Protein AF-A0A0P0RI48-F1 (afdb_monomer)

Mean predicted aligned error: 8.29 Å

Solvent-accessible surface area (backbone atoms only — not comparable to full-atom values): 9835 Å² total; per-residue (Å²): 120,51,64,68,52,51,82,80,34,44,66,62,36,90,88,66,37,78,58,88,48,96,89,57,81,87,55,72,90,82,43,96,62,63,75,72,41,73,39,83,90,48,80,72,50,60,56,95,89,38,66,64,34,63,71,47,39,53,51,50,51,52,48,54,56,47,54,64,68,39,47,67,46,51,52,34,37,27,52,70,70,69,56,39,68,42,42,44,89,96,41,37,45,56,46,76,66,72,56,70,66,61,51,51,54,38,62,75,40,36,85,73,58,58,70,80,80,44,54,85,68,77,54,27,38,48,73,89,46,69,68,60,52,49,55,40,50,76,74,68,47,50,66,59,87,71,82,44,87,47,92,74,64,58,54,36,54,49,71,109

Foldseek 3Di:
DAPCCCVVPQQPPVQDRPDDDLPDQDDPVPDPGPPVNCDPVDPDQDDPSDGPPPSNNVVVVVVVVVVVVCVLLVLQLCVQQVNQEAEDPQWWGKAAQDDPVSSVVSNVCSVVDDSVVSPPRLHAYEGPDPVVVVVCVVVVHHHDPDDQPDPDDSIHIGTD

Organism: NCBI:txid1323664

Nearest PDB structures (foldseek):
  8rd3-assembly1_B  TM=2.832E-01  e=3.589E+00  Saccharomyces cerevisiae S288C
  8rdd-assembly1_B  TM=2.805E-01  e=6.827E+00  Saccharomyces cerevisiae S288C

Secondary structure (DSSP, 8-state):
---THHHH-TT--SS--S-S-TTS---GGG--S-GGGG-TTSPPSEETTEE--HHHHHHHHHHHHHHHHHHHHHHHHHHHTT--EEEPTTTEEEEE---HHHHHHHHHHTTTS-TTTS----PEEE-S-HHHHHHHHHTT-EE----TT-S-SSEEEEE-

Structure (mmCIF, N/CA/C/O backbone):
data_AF-A0A0P0RI48-F1
#
_entry.id   AF-A0A0P0RI48-F1
#
loop_
_atom_site.group_PDB
_atom_site.id
_atom_site.type_symbol
_atom_site.label_atom_id
_atom_site.label_alt_id
_atom_site.label_comp_id
_atom_site.label_asym_id
_atom_site.label_entity_id
_atom_site.label_seq_id
_atom_site.pdbx_PDB_ins_code
_atom_site.Cartn_x
_atom_site.Cartn_y
_atom_site.Cartn_z
_atom_site.occupancy
_atom_site.B_iso_or_equiv
_atom_site.auth_seq_id
_atom_site.auth_comp_id
_atom_site.auth_asym_id
_atom_site.auth_atom_id
_atom_site.pdbx_PDB_model_num
ATOM 1 N N . MET A 1 1 ? 19.460 8.782 -22.989 1.00 47.16 1 MET A N 1
ATOM 2 C CA . MET A 1 1 ? 19.278 8.035 -21.731 1.00 47.16 1 MET A CA 1
ATOM 3 C C . MET A 1 1 ? 17.831 8.240 -21.344 1.00 47.16 1 MET A C 1
ATOM 5 O O . MET A 1 1 ? 17.341 9.353 -21.514 1.00 47.16 1 MET A O 1
ATOM 9 N N . ARG A 1 2 ? 17.140 7.195 -20.871 1.00 69.50 2 ARG A N 1
ATOM 10 C CA . ARG A 1 2 ? 15.778 7.351 -20.333 1.00 69.50 2 ARG A CA 1
ATOM 11 C C . ARG A 1 2 ? 15.824 8.227 -19.076 1.00 69.50 2 ARG A C 1
ATOM 13 O O . ARG A 1 2 ? 16.886 8.719 -18.706 1.00 69.50 2 ARG A O 1
ATOM 20 N N . CYS A 1 3 ? 14.690 8.424 -18.401 1.00 66.88 3 CYS A N 1
ATOM 21 C CA . CYS A 1 3 ? 14.679 9.060 -17.083 1.00 66.88 3 CYS A CA 1
ATOM 22 C C . CYS A 1 3 ? 15.806 8.469 -16.210 1.00 66.88 3 CYS A C 1
ATOM 24 O O . CYS A 1 3 ? 15.720 7.308 -15.811 1.00 66.88 3 CYS A O 1
ATOM 26 N N . GLY A 1 4 ? 16.855 9.257 -15.928 1.00 67.62 4 GLY A N 1
ATOM 27 C CA . GLY A 1 4 ? 18.041 8.790 -15.192 1.00 67.62 4 GLY A CA 1
ATOM 28 C C . GLY A 1 4 ? 17.716 8.295 -13.778 1.00 67.62 4 GLY A C 1
ATOM 29 O O . GLY A 1 4 ? 18.519 7.625 -13.140 1.00 67.62 4 GLY A O 1
ATOM 30 N N . ALA A 1 5 ? 16.495 8.555 -13.296 1.00 72.25 5 ALA A N 1
ATOM 31 C CA . ALA A 1 5 ? 15.987 7.975 -12.064 1.00 72.25 5 ALA A CA 1
ATOM 32 C C . ALA A 1 5 ? 15.927 6.441 -12.110 1.00 72.25 5 ALA A C 1
ATOM 34 O O . ALA A 1 5 ? 16.158 5.827 -11.076 1.00 72.25 5 ALA A O 1
ATOM 35 N N . TYR A 1 6 ? 15.661 5.811 -13.262 1.00 72.62 6 TYR A N 1
ATOM 36 C CA . TYR A 1 6 ? 15.595 4.346 -13.344 1.00 72.62 6 TYR A CA 1
ATOM 37 C C . TYR A 1 6 ? 16.964 3.673 -13.199 1.00 72.62 6 TYR A C 1
ATOM 39 O O . TYR A 1 6 ? 17.031 2.550 -12.712 1.00 72.62 6 TYR A O 1
ATOM 47 N N . GLU A 1 7 ? 18.051 4.373 -13.535 1.00 67.19 7 GLU A N 1
ATOM 48 C CA . GLU A 1 7 ? 19.419 3.859 -13.380 1.00 67.19 7 GLU A CA 1
ATOM 49 C C . GLU A 1 7 ? 19.812 3.729 -11.903 1.00 67.19 7 GLU A C 1
ATOM 51 O O . GLU A 1 7 ? 20.520 2.803 -11.520 1.00 67.19 7 GLU A O 1
ATOM 56 N N . VAL A 1 8 ? 19.321 4.641 -11.057 1.00 69.31 8 VAL A N 1
ATOM 57 C CA . VAL A 1 8 ? 19.675 4.694 -9.628 1.00 69.31 8 VAL A CA 1
ATOM 58 C C . VAL A 1 8 ? 18.571 4.111 -8.743 1.00 69.31 8 VAL A C 1
ATOM 60 O O . VAL A 1 8 ? 18.835 3.593 -7.659 1.00 69.31 8 VAL A O 1
ATOM 63 N N . ARG A 1 9 ? 17.307 4.244 -9.154 1.00 71.56 9 ARG A N 1
ATOM 64 C CA . ARG A 1 9 ? 16.116 3.977 -8.335 1.00 71.56 9 ARG A CA 1
ATOM 65 C C . ARG A 1 9 ? 14.949 3.455 -9.186 1.00 71.56 9 ARG A C 1
ATOM 67 O O . ARG A 1 9 ? 13.927 4.138 -9.304 1.00 71.56 9 ARG A O 1
ATOM 74 N N . PRO A 1 10 ? 15.045 2.229 -9.726 1.00 71.00 10 PRO A N 1
ATOM 75 C CA . PRO A 1 10 ? 14.076 1.709 -10.689 1.00 71.00 10 PRO A CA 1
ATOM 76 C C . PRO A 1 10 ? 12.627 1.623 -10.172 1.00 71.00 10 PRO A C 1
ATOM 78 O O . PRO A 1 10 ? 11.677 1.688 -10.947 1.00 71.00 10 PRO A O 1
ATOM 81 N N . LEU A 1 11 ? 12.454 1.550 -8.850 1.00 74.31 11 LEU A N 1
ATOM 82 C CA . LEU A 1 11 ? 11.160 1.416 -8.169 1.00 74.31 11 LEU A CA 1
ATOM 83 C C . LEU A 1 11 ? 10.683 2.704 -7.482 1.00 74.31 11 LEU A C 1
ATOM 85 O O . LEU A 1 11 ? 9.616 2.723 -6.881 1.00 74.31 11 LEU A O 1
ATOM 89 N N . VAL A 1 12 ? 11.481 3.778 -7.517 1.00 62.25 12 VAL A N 1
ATOM 90 C CA . VAL A 1 12 ? 11.253 4.993 -6.705 1.00 62.25 12 VAL A CA 1
ATOM 91 C C . VAL A 1 12 ? 11.204 6.248 -7.571 1.00 62.25 12 VAL A C 1
ATOM 93 O O . VAL A 1 12 ? 11.475 7.355 -7.102 1.00 62.25 12 VAL A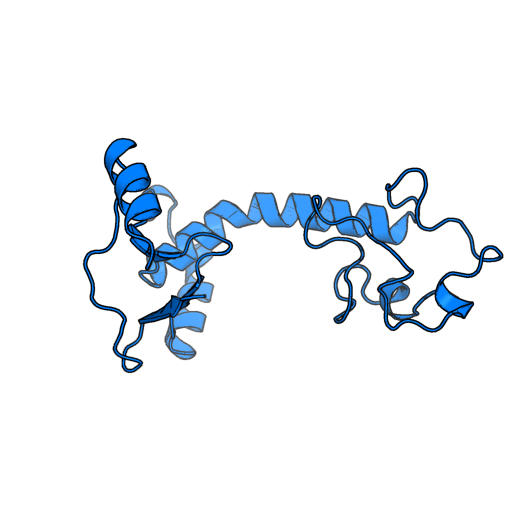 O 1
ATOM 96 N N . CYS A 1 13 ? 10.856 6.118 -8.853 1.00 66.25 13 CYS A N 1
ATOM 97 C CA . CYS A 1 13 ? 10.446 7.291 -9.611 1.00 66.25 13 CYS A CA 1
ATOM 98 C C . CYS A 1 13 ? 9.220 7.885 -8.900 1.00 66.25 13 CYS A C 1
ATOM 100 O O . CYS A 1 13 ? 8.123 7.339 -8.961 1.00 66.25 13 CYS A O 1
ATOM 102 N N . ARG A 1 14 ? 9.435 8.993 -8.180 1.00 53.97 14 ARG A N 1
ATOM 103 C CA . ARG A 1 14 ? 8.459 9.611 -7.265 1.00 53.97 14 ARG A CA 1
ATOM 104 C C . ARG A 1 14 ? 7.187 10.081 -7.971 1.00 53.97 14 ARG A C 1
ATOM 106 O O . ARG A 1 14 ? 6.197 10.364 -7.311 1.00 53.97 14 ARG A O 1
ATOM 113 N N . ILE A 1 15 ? 7.244 10.179 -9.298 1.00 56.78 15 ILE A N 1
ATOM 114 C CA . ILE A 1 15 ? 6.119 10.571 -10.138 1.00 56.78 15 ILE A CA 1
ATOM 115 C C . ILE A 1 15 ? 5.448 9.327 -10.734 1.00 56.78 15 ILE A C 1
ATOM 117 O O . ILE A 1 15 ? 4.226 9.252 -10.736 1.00 56.78 15 ILE A O 1
ATOM 121 N N . TYR A 1 16 ? 6.225 8.331 -11.186 1.00 63.97 16 TYR A N 1
ATOM 122 C CA . TYR A 1 16 ? 5.703 7.106 -11.794 1.00 63.97 16 TYR A CA 1
ATOM 123 C C . TYR A 1 16 ? 6.694 5.946 -11.679 1.00 63.97 16 TYR A C 1
ATOM 125 O O . TYR A 1 16 ? 7.578 5.826 -12.527 1.00 63.97 16 TYR A O 1
ATOM 133 N N . PRO A 1 17 ? 6.579 5.089 -10.665 1.00 65.25 17 PRO A N 1
ATOM 134 C CA . PRO A 1 17 ? 7.386 3.881 -10.599 1.00 65.25 17 PRO A CA 1
ATOM 135 C C . PRO A 1 17 ? 7.066 2.989 -11.803 1.00 65.25 17 PRO A C 1
ATOM 137 O O . PRO A 1 17 ? 5.927 2.968 -12.277 1.00 65.25 17 PRO A O 1
ATOM 140 N N . ALA A 1 18 ? 8.073 2.264 -12.301 1.00 68.00 18 ALA A N 1
ATOM 141 C CA . ALA A 1 18 ? 7.868 1.288 -13.372 1.00 68.00 18 ALA A CA 1
ATOM 142 C C . ALA A 1 18 ? 6.846 0.225 -12.954 1.00 68.00 18 ALA A C 1
ATOM 144 O O . ALA A 1 18 ? 6.110 -0.283 -13.793 1.00 68.00 18 ALA A O 1
ATOM 145 N N . GLU A 1 19 ? 6.764 -0.037 -11.648 1.00 65.31 19 GLU A N 1
ATOM 146 C CA . GLU A 1 19 ? 5.738 -0.865 -11.049 1.00 65.31 19 GLU A CA 1
ATOM 147 C C . GLU A 1 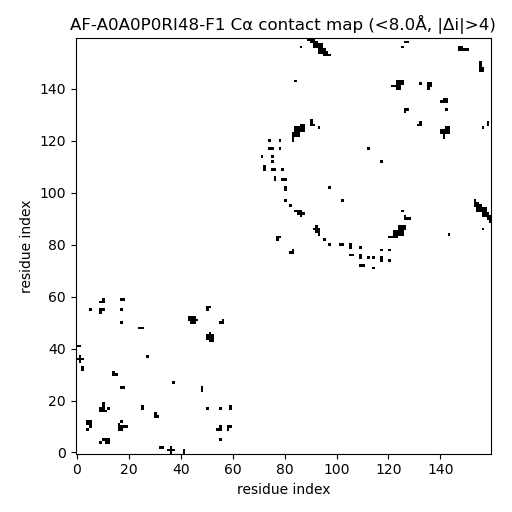19 ? 5.504 -0.476 -9.580 1.00 65.31 19 GLU A C 1
ATOM 149 O O . GLU A 1 19 ? 6.419 -0.523 -8.762 1.00 65.31 19 GLU A O 1
ATOM 154 N N . VAL A 1 20 ? 4.271 -0.085 -9.250 1.00 59.22 20 VAL A N 1
ATOM 155 C CA . VAL A 1 20 ? 3.746 -0.053 -7.862 1.00 59.22 20 VAL A CA 1
ATOM 156 C C . VAL A 1 20 ? 2.432 -0.814 -7.763 1.00 59.22 20 VAL A C 1
ATOM 158 O O . VAL A 1 20 ? 2.135 -1.404 -6.731 1.00 59.22 20 VAL A O 1
ATOM 161 N N . ASN A 1 21 ? 1.657 -0.828 -8.845 1.00 65.19 21 ASN A N 1
ATOM 162 C CA . ASN A 1 21 ? 0.427 -1.583 -8.960 1.00 65.19 21 ASN A CA 1
ATOM 163 C C . ASN A 1 21 ? 0.455 -2.334 -10.304 1.00 65.19 21 ASN A C 1
ATOM 165 O O . ASN A 1 21 ? 0.462 -1.665 -11.339 1.00 65.19 21 ASN A O 1
ATOM 169 N N . PRO A 1 22 ? 0.463 -3.681 -10.314 1.00 65.38 22 PRO A N 1
ATOM 170 C CA . PRO A 1 22 ? 0.523 -4.468 -11.549 1.00 65.38 22 PRO A CA 1
ATOM 171 C C . PRO A 1 22 ? -0.737 -4.321 -12.419 1.00 65.38 22 PRO A C 1
ATOM 173 O O . PRO A 1 22 ? -0.732 -4.718 -13.579 1.00 65.38 22 PRO A O 1
ATOM 176 N N . PHE A 1 23 ? -1.811 -3.737 -11.879 1.00 69.81 23 PHE A N 1
ATOM 177 C CA . PHE A 1 23 ? -3.061 -3.470 -12.592 1.00 69.81 23 PHE A CA 1
ATOM 178 C C . PHE A 1 23 ? -3.101 -2.086 -13.256 1.00 69.81 23 PHE A C 1
ATOM 180 O O . PHE A 1 23 ? -4.086 -1.758 -13.914 1.00 69.81 23 PHE A O 1
ATOM 187 N N . ILE A 1 24 ? -2.064 -1.257 -13.083 1.00 71.25 24 ILE A N 1
ATOM 188 C CA . ILE A 1 24 ? -1.964 0.053 -13.735 1.00 71.25 24 ILE A CA 1
ATOM 189 C C . ILE A 1 24 ? -0.940 -0.039 -14.859 1.00 71.25 24 ILE A C 1
ATOM 191 O O . ILE A 1 24 ? 0.251 -0.233 -14.619 1.00 71.25 24 ILE A O 1
ATOM 195 N N . GLU A 1 25 ? -1.400 0.154 -16.093 1.00 76.38 25 GLU A N 1
ATOM 196 C CA . GLU A 1 25 ? -0.523 0.172 -17.258 1.00 76.38 25 GLU A CA 1
ATOM 197 C C . GLU A 1 25 ? 0.474 1.340 -17.188 1.00 76.38 25 GLU A C 1
ATOM 199 O O . GLU A 1 25 ? 0.125 2.499 -16.920 1.00 76.38 25 GLU A O 1
ATOM 204 N N . LEU A 1 26 ? 1.744 1.049 -17.476 1.00 75.75 26 LEU A N 1
ATOM 205 C CA . LEU A 1 26 ? 2.744 2.089 -17.643 1.00 75.75 26 LEU A CA 1
ATOM 206 C C . LEU A 1 26 ? 2.548 2.780 -18.998 1.00 75.75 26 LEU A C 1
ATOM 208 O O . LEU A 1 26 ? 3.052 2.324 -20.015 1.00 75.75 26 LEU A O 1
ATOM 212 N N . ALA A 1 27 ? 1.870 3.925 -18.988 1.00 78.75 27 ALA A N 1
ATOM 213 C CA . ALA A 1 27 ? 1.640 4.741 -20.179 1.00 78.75 27 ALA A CA 1
ATOM 214 C C . ALA A 1 27 ? 2.560 5.985 -20.214 1.00 78.75 27 ALA A C 1
ATOM 216 O O . ALA A 1 27 ? 2.293 6.948 -19.486 1.00 78.75 27 ALA A O 1
ATOM 217 N N . PRO A 1 28 ? 3.623 6.009 -21.051 1.00 77.75 28 PRO A N 1
ATOM 218 C CA . PRO A 1 28 ? 4.557 7.134 -21.196 1.00 77.75 28 PRO A CA 1
ATOM 219 C C . PRO A 1 28 ? 3.916 8.504 -21.433 1.00 77.75 28 PRO A C 1
ATOM 221 O O . PRO A 1 28 ? 4.403 9.506 -20.919 1.00 77.75 28 PRO A O 1
ATOM 224 N N . ALA A 1 29 ? 2.806 8.544 -22.175 1.00 79.44 29 ALA A N 1
ATOM 225 C CA . ALA A 1 29 ? 2.101 9.779 -22.516 1.00 79.44 29 ALA A CA 1
ATOM 226 C C . ALA A 1 29 ? 1.549 10.527 -21.289 1.00 79.44 29 ALA A C 1
ATOM 228 O O . ALA A 1 29 ? 1.402 11.744 -21.327 1.00 79.44 29 ALA A O 1
ATOM 229 N N . PHE A 1 30 ? 1.284 9.819 -20.188 1.00 78.81 30 PHE A N 1
ATOM 230 C CA . PHE A 1 30 ? 0.822 10.418 -18.934 1.00 78.81 30 PHE A CA 1
ATOM 231 C C . PHE A 1 30 ? 1.968 10.718 -17.967 1.00 78.81 30 PHE A C 1
ATOM 233 O O . PHE A 1 30 ? 1.723 10.934 -16.782 1.00 78.81 30 PHE A O 1
ATOM 240 N N . LYS A 1 31 ? 3.222 10.682 -18.435 1.00 76.62 31 LYS A N 1
ATOM 241 C CA . LYS A 1 31 ? 4.407 10.893 -17.605 1.00 76.62 31 LYS A CA 1
ATOM 242 C C . LYS A 1 31 ? 4.964 12.293 -17.827 1.00 76.62 31 LYS A C 1
ATOM 244 O O . LYS A 1 31 ? 5.244 12.678 -18.952 1.00 76.62 31 LYS A O 1
ATOM 249 N N . ALA A 1 32 ? 5.251 13.007 -16.743 1.00 78.88 32 ALA A N 1
ATOM 250 C CA . ALA A 1 32 ? 5.948 14.298 -16.752 1.00 78.88 32 ALA A CA 1
ATOM 251 C C . ALA A 1 32 ? 7.443 14.217 -17.155 1.00 78.88 32 ALA A C 1
ATOM 253 O O . ALA A 1 32 ? 8.197 15.165 -16.939 1.00 78.88 32 ALA A O 1
ATOM 254 N N . CYS A 1 33 ? 7.910 13.083 -17.687 1.00 77.19 33 CYS A N 1
ATOM 255 C CA . CYS A 1 33 ? 9.279 12.947 -18.181 1.00 77.19 33 CYS A CA 1
ATOM 256 C C . CYS A 1 33 ? 9.454 13.737 -19.494 1.00 77.19 33 CYS A C 1
ATOM 258 O O . CYS A 1 33 ? 8.491 13.857 -20.252 1.00 77.19 33 CYS A O 1
ATOM 260 N N . PRO A 1 34 ? 10.670 14.223 -19.815 1.00 81.56 34 PRO A N 1
ATOM 261 C CA . PRO A 1 34 ? 10.950 14.820 -21.122 1.00 81.56 34 PRO A CA 1
ATOM 262 C C . PRO A 1 34 ? 10.567 13.875 -22.268 1.00 81.56 34 PRO A C 1
ATOM 264 O O . PRO A 1 34 ? 10.737 12.662 -22.138 1.00 81.56 34 PRO A O 1
ATOM 267 N N . SER A 1 35 ? 10.106 14.415 -23.401 1.00 76.06 35 SER A N 1
ATOM 268 C CA . SER A 1 35 ? 9.713 13.620 -24.580 1.00 76.06 35 SER A CA 1
ATOM 269 C C . SER A 1 35 ? 10.830 12.691 -25.065 1.00 76.06 35 SER A C 1
ATOM 271 O O . SER A 1 35 ? 10.576 11.556 -25.462 1.00 76.06 35 SER A O 1
ATOM 273 N N . ASP A 1 36 ? 12.074 13.150 -24.944 1.00 82.31 36 ASP A N 1
ATOM 274 C CA . ASP A 1 36 ? 13.275 12.404 -25.308 1.00 82.31 36 ASP A CA 1
ATOM 275 C C . ASP A 1 36 ? 13.483 11.128 -24.470 1.00 82.31 36 ASP A C 1
ATOM 277 O O . ASP A 1 36 ? 14.021 10.133 -24.949 1.00 82.31 36 ASP A O 1
ATOM 281 N N . ALA A 1 37 ? 12.968 11.094 -23.234 1.00 79.69 37 ALA A N 1
ATOM 282 C CA . ALA A 1 37 ? 13.113 9.950 -22.331 1.00 79.69 37 ALA A CA 1
ATOM 283 C C . ALA A 1 37 ? 12.400 8.678 -22.829 1.00 79.69 37 ALA A C 1
ATOM 285 O O . ALA A 1 37 ? 12.729 7.580 -22.373 1.00 79.69 37 ALA A O 1
ATOM 286 N N . TRP A 1 38 ? 11.441 8.828 -23.748 1.00 78.56 38 TRP A N 1
ATOM 287 C CA . TRP A 1 38 ? 10.633 7.752 -24.332 1.00 78.56 38 TRP A CA 1
ATOM 288 C C . TRP A 1 38 ? 10.849 7.595 -25.839 1.00 78.56 38 TRP A C 1
ATOM 290 O O . TRP A 1 38 ? 10.077 6.904 -26.504 1.00 78.56 38 TRP A O 1
ATOM 300 N N . ALA A 1 39 ? 11.870 8.250 -26.393 1.00 83.44 39 ALA A N 1
ATOM 301 C CA . ALA A 1 39 ? 12.109 8.231 -27.822 1.00 83.44 39 ALA A CA 1
ATOM 302 C C . ALA A 1 39 ? 12.441 6.819 -28.333 1.00 83.44 39 ALA A C 1
ATOM 304 O O . ALA A 1 39 ? 13.142 6.042 -27.684 1.00 83.44 39 ALA A O 1
ATOM 305 N N . THR A 1 40 ? 11.962 6.497 -29.536 1.00 83.31 40 THR A N 1
ATOM 306 C CA . THR A 1 40 ? 12.070 5.159 -30.149 1.00 83.31 40 THR A CA 1
ATOM 307 C C . THR A 1 40 ? 13.498 4.738 -30.488 1.00 83.31 40 THR A C 1
ATOM 309 O O . THR A 1 40 ? 13.742 3.564 -30.743 1.00 83.31 40 THR A O 1
ATOM 312 N N . TYR A 1 41 ? 14.443 5.680 -30.493 1.00 85.31 41 TYR A N 1
ATOM 313 C CA . TYR A 1 41 ? 15.860 5.396 -30.703 1.00 85.31 41 TYR A CA 1
ATOM 314 C C . TYR A 1 41 ? 16.551 4.867 -29.430 1.00 85.31 41 TYR A C 1
ATOM 316 O O . TYR A 1 41 ? 17.691 4.404 -29.485 1.00 85.31 41 TYR A O 1
ATOM 324 N N . HIS A 1 42 ? 15.884 4.920 -28.273 1.00 83.38 42 HIS A N 1
ATOM 325 C CA . HIS A 1 42 ? 16.291 4.162 -27.095 1.00 83.38 42 HIS A CA 1
ATOM 326 C C . HIS A 1 42 ? 15.846 2.698 -27.216 1.00 83.38 42 HIS A C 1
ATOM 328 O O . HIS A 1 42 ? 14.855 2.415 -27.889 1.00 83.38 42 HIS A O 1
ATOM 334 N N . PRO A 1 43 ? 16.534 1.750 -26.548 1.00 83.81 43 PRO A N 1
ATOM 335 C CA . PRO A 1 43 ? 16.055 0.373 -26.457 1.00 83.81 43 PRO A CA 1
ATOM 336 C C . PRO A 1 43 ? 14.587 0.316 -26.005 1.00 83.81 43 PRO A C 1
ATOM 338 O O . PRO A 1 43 ? 14.107 1.227 -25.321 1.00 83.81 43 PRO A O 1
ATOM 341 N N . ALA A 1 44 ? 13.864 -0.756 -26.328 1.00 83.50 44 ALA A N 1
ATOM 342 C CA . ALA A 1 44 ? 12.490 -0.929 -25.856 1.00 83.50 44 ALA A CA 1
ATOM 343 C C . ALA A 1 44 ? 12.458 -1.023 -24.318 1.00 83.50 44 ALA A C 1
ATOM 345 O O . ALA A 1 44 ? 13.258 -1.743 -23.723 1.00 83.50 44 ALA A O 1
ATOM 346 N N . PHE A 1 45 ? 11.590 -0.242 -23.662 1.00 80.38 45 PHE A N 1
ATOM 347 C CA . PHE A 1 45 ? 11.349 -0.354 -22.210 1.00 80.38 45 PHE A CA 1
ATOM 348 C C . PHE A 1 45 ? 10.188 -1.296 -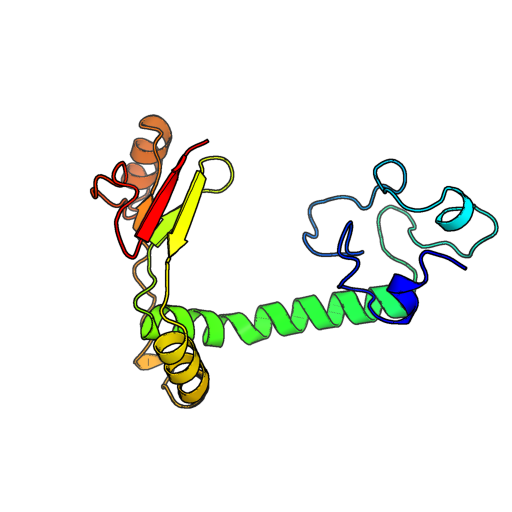21.927 1.00 80.38 45 PHE A C 1
ATOM 350 O O . PHE A 1 45 ? 10.256 -2.116 -21.019 1.00 80.38 45 PHE A O 1
ATOM 357 N N . LEU A 1 46 ? 9.146 -1.171 -22.749 1.00 81.50 46 LEU A N 1
ATOM 358 C CA . LEU A 1 46 ? 7.937 -1.970 -22.722 1.00 81.50 46 LEU A CA 1
ATOM 359 C C . LEU A 1 46 ? 7.781 -2.693 -24.058 1.00 81.50 46 LEU A C 1
ATOM 361 O O . LEU A 1 46 ? 7.968 -2.085 -25.113 1.00 81.50 46 LEU A O 1
ATOM 365 N N . VAL A 1 47 ? 7.380 -3.957 -24.012 1.00 84.19 47 VAL A N 1
ATOM 366 C CA . VAL A 1 47 ? 6.903 -4.717 -25.172 1.00 84.19 47 VAL A CA 1
ATOM 367 C C . VAL A 1 47 ? 5.620 -5.412 -24.749 1.00 84.19 47 VAL A C 1
ATOM 369 O O . VAL A 1 47 ? 5.612 -6.112 -23.742 1.00 84.19 47 VAL A O 1
ATOM 372 N N . ALA A 1 48 ? 4.529 -5.185 -25.485 1.00 82.75 48 ALA A N 1
ATOM 373 C CA . ALA A 1 48 ? 3.208 -5.737 -25.160 1.00 82.75 48 ALA A CA 1
ATOM 374 C C . ALA A 1 48 ? 2.796 -5.513 -23.682 1.00 82.75 48 ALA A C 1
ATOM 376 O O . ALA A 1 48 ? 2.315 -6.422 -23.012 1.00 82.75 48 ALA A O 1
ATOM 377 N N . GLY A 1 49 ? 3.049 -4.308 -23.154 1.00 76.69 49 GLY A N 1
ATOM 378 C CA . GLY A 1 49 ? 2.727 -3.938 -21.769 1.00 76.69 49 GLY A CA 1
ATOM 379 C C . GLY A 1 49 ? 3.664 -4.512 -20.697 1.00 76.69 49 GLY A C 1
ATOM 380 O O . GLY A 1 49 ? 3.484 -4.212 -19.522 1.00 76.69 49 GLY A O 1
ATOM 381 N N . GLN A 1 50 ? 4.675 -5.301 -21.071 1.00 79.50 50 GLN A N 1
ATOM 382 C CA . GLN A 1 50 ? 5.647 -5.882 -20.142 1.00 79.50 50 GLN A CA 1
ATOM 383 C C . GLN A 1 50 ? 6.959 -5.106 -20.154 1.00 79.50 50 GLN A C 1
ATOM 385 O O . GLN A 1 50 ? 7.479 -4.779 -21.222 1.00 79.50 50 GLN A O 1
ATOM 390 N N . VAL A 1 51 ? 7.518 -4.842 -18.970 1.00 83.19 51 VAL A N 1
ATOM 391 C CA . VAL A 1 51 ? 8.841 -4.218 -18.834 1.00 83.19 51 VAL A CA 1
ATOM 392 C C . VAL A 1 51 ? 9.906 -5.212 -19.302 1.00 83.19 51 VAL A C 1
ATOM 394 O O . VAL A 1 51 ? 10.124 -6.235 -18.661 1.00 83.19 51 VAL A O 1
ATOM 397 N N . VAL A 1 52 ? 10.572 -4.911 -20.420 1.00 86.75 52 VAL A N 1
ATOM 398 C CA . VAL A 1 52 ? 11.658 -5.739 -20.991 1.00 86.75 52 VAL A CA 1
ATOM 399 C C . VAL A 1 52 ? 13.053 -5.232 -20.627 1.00 86.75 52 VAL A C 1
ATOM 401 O O . VAL A 1 52 ? 14.055 -5.891 -20.896 1.00 86.75 52 VAL A O 1
ATOM 404 N N . ASP A 1 53 ? 13.129 -4.056 -20.007 1.00 86.44 53 ASP A N 1
ATOM 405 C CA . ASP A 1 53 ? 14.363 -3.540 -19.430 1.00 86.44 53 ASP A CA 1
ATOM 406 C C . ASP A 1 53 ? 14.809 -4.425 -18.263 1.00 86.44 53 ASP A C 1
ATOM 408 O O . ASP A 1 53 ? 14.124 -4.518 -17.246 1.00 86.44 53 ASP A O 1
ATOM 412 N N . THR A 1 54 ? 15.950 -5.095 -18.415 1.00 85.00 54 THR A N 1
ATOM 413 C CA . THR A 1 54 ? 16.375 -6.178 -17.516 1.00 85.00 54 THR A CA 1
ATOM 414 C C . THR A 1 54 ? 16.580 -5.715 -16.077 1.00 85.00 54 THR A C 1
ATOM 416 O O . THR A 1 54 ? 16.142 -6.392 -15.149 1.00 85.00 54 THR A O 1
ATOM 419 N N . VAL A 1 55 ? 17.210 -4.555 -15.878 1.00 83.44 55 VAL A N 1
ATOM 420 C CA . VAL A 1 55 ? 17.464 -3.988 -14.544 1.00 83.44 55 VAL A CA 1
ATOM 421 C C . VAL A 1 55 ? 16.145 -3.689 -13.840 1.00 83.44 55 VAL A C 1
ATOM 423 O O . VAL A 1 55 ? 15.957 -4.073 -12.684 1.00 83.44 55 VAL A O 1
ATOM 426 N N . THR A 1 56 ? 15.213 -3.053 -14.548 1.00 82.56 56 THR A N 1
ATOM 427 C CA . THR A 1 56 ? 13.903 -2.711 -13.995 1.00 82.56 56 THR A CA 1
ATOM 428 C C . THR A 1 56 ? 13.058 -3.958 -13.737 1.00 82.56 56 THR A C 1
ATOM 430 O O . THR A 1 56 ? 12.506 -4.090 -12.649 1.00 82.56 56 THR A O 1
ATOM 433 N N . ALA A 1 57 ? 13.010 -4.906 -14.676 1.00 84.69 57 ALA A N 1
ATOM 434 C CA . ALA A 1 57 ? 12.251 -6.147 -14.538 1.00 84.69 57 ALA A CA 1
ATOM 435 C C . ALA A 1 57 ? 12.717 -6.983 -13.332 1.00 84.69 57 ALA A C 1
ATOM 437 O O . ALA A 1 57 ? 11.896 -7.471 -12.554 1.00 84.69 57 ALA A O 1
ATOM 438 N N . LEU A 1 58 ? 14.035 -7.097 -13.122 1.00 86.25 58 LEU A N 1
ATOM 439 C CA . LEU A 1 58 ? 14.601 -7.792 -11.961 1.00 86.25 58 LEU A CA 1
ATOM 440 C C . LEU A 1 58 ? 14.294 -7.068 -10.645 1.00 86.25 58 LEU A C 1
ATOM 442 O O . LEU A 1 58 ? 13.984 -7.715 -9.643 1.00 86.25 58 LEU A O 1
ATOM 446 N N . ALA A 1 59 ? 14.372 -5.735 -10.630 1.00 84.50 59 ALA A N 1
ATOM 447 C CA . ALA A 1 59 ? 14.025 -4.946 -9.452 1.00 84.50 59 ALA A CA 1
ATOM 448 C C . ALA A 1 59 ? 12.537 -5.097 -9.093 1.00 84.50 59 ALA A C 1
ATOM 450 O O . ALA A 1 59 ? 12.217 -5.317 -7.926 1.00 84.50 59 ALA A O 1
ATOM 451 N N . SER A 1 60 ? 11.658 -5.042 -10.095 1.00 83.94 60 SER A N 1
ATOM 452 C CA . SER A 1 60 ? 10.217 -5.282 -9.988 1.00 83.94 60 SER A CA 1
ATOM 453 C C . SER A 1 60 ? 9.899 -6.644 -9.377 1.00 83.94 60 SER A C 1
ATOM 455 O O . SER A 1 60 ? 9.159 -6.736 -8.399 1.00 83.94 60 SER A O 1
ATOM 457 N N . GLU A 1 61 ? 10.515 -7.708 -9.893 1.00 86.31 61 GLU A N 1
ATOM 458 C CA . GLU A 1 61 ? 10.302 -9.054 -9.361 1.00 86.31 61 GLU A CA 1
ATOM 459 C C . GLU A 1 61 ? 10.780 -9.173 -7.912 1.00 86.31 61 GLU A C 1
ATOM 461 O O . GLU A 1 61 ? 10.058 -9.664 -7.043 1.00 86.31 61 GLU A O 1
ATOM 466 N N . LYS A 1 62 ? 11.970 -8.645 -7.612 1.00 87.25 62 LYS A N 1
ATOM 467 C CA . LYS A 1 62 ? 12.495 -8.628 -6.245 1.00 87.25 62 LYS A CA 1
ATOM 468 C C . LYS A 1 62 ? 11.581 -7.854 -5.294 1.00 87.25 62 LYS A C 1
ATOM 470 O O . LYS A 1 62 ? 11.413 -8.270 -4.150 1.00 87.25 62 LYS A O 1
ATOM 475 N N . PHE A 1 63 ? 10.996 -6.748 -5.750 1.00 85.44 63 PHE A N 1
ATOM 476 C CA . PHE A 1 63 ? 10.031 -5.979 -4.973 1.00 85.44 63 PHE A 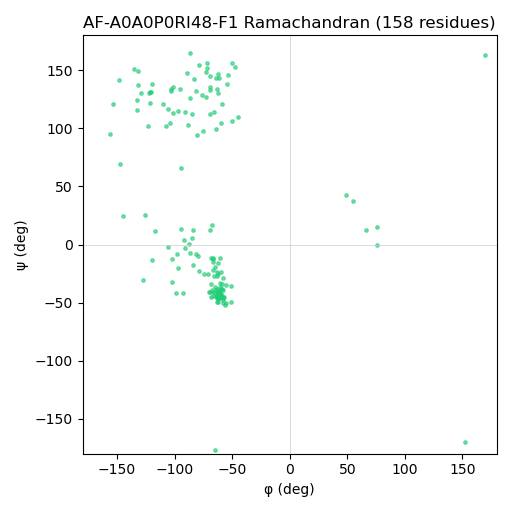CA 1
ATOM 477 C C . PHE A 1 63 ? 8.788 -6.803 -4.650 1.00 85.44 63 PHE A C 1
ATOM 479 O O . PHE A 1 63 ? 8.448 -6.900 -3.476 1.00 85.44 63 PHE A O 1
ATOM 486 N N . ARG A 1 64 ? 8.174 -7.462 -5.642 1.00 85.06 64 ARG A N 1
ATOM 487 C CA . ARG A 1 64 ? 7.001 -8.331 -5.434 1.00 85.06 64 ARG A CA 1
ATOM 488 C C . ARG A 1 64 ? 7.286 -9.458 -4.444 1.00 85.06 64 ARG A C 1
ATOM 490 O O . ARG A 1 64 ? 6.522 -9.669 -3.505 1.00 85.06 64 ARG A O 1
ATOM 497 N N . VAL A 1 65 ? 8.407 -10.157 -4.622 1.00 89.81 65 VAL A N 1
ATOM 498 C CA . VAL A 1 65 ? 8.808 -11.256 -3.731 1.00 89.81 65 VAL A CA 1
ATOM 499 C C . VAL A 1 65 ? 9.047 -10.751 -2.308 1.00 89.81 65 VAL A C 1
ATOM 501 O O . VAL A 1 65 ? 8.638 -11.404 -1.349 1.00 89.81 65 VAL A O 1
ATOM 504 N N . ASN A 1 66 ? 9.694 -9.595 -2.153 1.00 89.88 66 ASN A N 1
ATOM 505 C CA . ASN A 1 66 ? 9.900 -8.991 -0.841 1.00 89.88 66 ASN A CA 1
ATOM 506 C C . ASN A 1 66 ? 8.578 -8.542 -0.210 1.00 89.88 66 ASN A C 1
ATOM 508 O O . ASN A 1 66 ? 8.361 -8.821 0.962 1.00 89.88 66 ASN A O 1
ATOM 512 N N . ASP A 1 67 ? 7.689 -7.904 -0.970 1.00 87.31 67 ASP A N 1
ATOM 513 C CA . ASP A 1 67 ? 6.378 -7.463 -0.489 1.00 87.31 67 ASP A CA 1
ATOM 514 C C . ASP A 1 67 ? 5.562 -8.643 0.054 1.00 87.31 67 ASP A C 1
ATOM 516 O O . ASP A 1 67 ? 5.076 -8.592 1.184 1.00 87.31 67 ASP A O 1
ATOM 520 N N . PHE A 1 68 ? 5.538 -9.757 -0.688 1.00 88.50 68 PHE A N 1
ATOM 521 C CA . PHE A 1 68 ? 4.910 -11.005 -0.252 1.00 88.50 68 PHE A CA 1
ATOM 522 C C . PHE A 1 68 ? 5.550 -11.578 1.023 1.00 88.50 68 PHE A C 1
ATOM 524 O O . PHE A 1 68 ? 4.849 -11.974 1.952 1.00 88.50 68 PHE A O 1
ATOM 531 N N . ARG A 1 69 ? 6.887 -11.604 1.105 1.00 90.00 69 ARG A N 1
ATOM 532 C CA . ARG A 1 69 ? 7.613 -12.105 2.290 1.00 90.00 69 ARG A CA 1
ATOM 533 C C . ARG A 1 69 ? 7.394 -11.247 3.538 1.00 90.00 69 ARG A C 1
ATOM 535 O O . ARG A 1 69 ? 7.497 -11.756 4.650 1.00 90.00 69 ARG A O 1
ATOM 542 N N . GLU A 1 70 ? 7.096 -9.964 3.367 1.00 90.56 70 GLU A N 1
ATOM 543 C CA . GLU A 1 70 ? 6.914 -9.004 4.459 1.00 90.56 70 GLU A CA 1
ATOM 544 C C . GLU A 1 70 ? 5.478 -8.979 5.015 1.00 90.56 70 GLU A C 1
ATOM 546 O O . GLU A 1 70 ? 5.244 -8.364 6.057 1.00 90.56 70 GLU A O 1
ATOM 551 N N . VAL A 1 71 ? 4.519 -9.682 4.391 1.00 88.94 71 VAL A N 1
ATOM 552 C CA . VAL A 1 71 ? 3.105 -9.724 4.824 1.00 88.94 71 VAL A CA 1
ATOM 553 C C . VAL A 1 71 ? 2.973 -10.068 6.309 1.00 88.94 71 VAL A C 1
ATOM 555 O O . VAL A 1 71 ? 2.312 -9.342 7.053 1.00 88.94 71 VAL A O 1
ATOM 558 N N . SER A 1 72 ? 3.644 -11.124 6.778 1.00 87.25 72 SER A N 1
ATOM 559 C CA . SER A 1 72 ? 3.558 -11.544 8.183 1.00 87.25 72 SER A CA 1
ATOM 560 C C . SER A 1 72 ? 4.132 -10.504 9.147 1.00 87.25 72 SER A C 1
ATOM 562 O O . SER A 1 72 ? 3.580 -10.304 10.225 1.00 87.25 72 SER A O 1
ATOM 564 N N . LYS A 1 73 ? 5.213 -9.807 8.776 1.00 89.81 73 LYS A N 1
ATOM 565 C CA . LYS A 1 73 ? 5.788 -8.745 9.617 1.00 89.81 73 LYS A CA 1
ATOM 566 C C . LYS A 1 73 ? 4.880 -7.522 9.668 1.00 89.81 73 LYS A C 1
ATOM 568 O O . LYS A 1 73 ? 4.674 -6.970 10.742 1.00 89.81 73 LYS A O 1
ATOM 573 N N . ARG A 1 74 ? 4.276 -7.134 8.540 1.00 91.00 74 ARG A N 1
ATOM 574 C CA . ARG A 1 74 ? 3.283 -6.048 8.503 1.00 91.00 74 ARG A CA 1
ATOM 575 C C . ARG A 1 74 ? 2.066 -6.369 9.367 1.00 91.00 74 ARG A C 1
ATOM 577 O O . ARG A 1 74 ? 1.633 -5.507 10.121 1.00 91.00 74 ARG A O 1
ATOM 584 N N . ALA A 1 75 ? 1.573 -7.607 9.327 1.00 89.00 75 ALA A N 1
ATOM 585 C CA . ALA A 1 75 ? 0.482 -8.050 10.196 1.00 89.00 75 ALA A CA 1
ATOM 586 C C . ALA A 1 75 ? 0.850 -7.942 11.689 1.00 89.00 75 ALA A C 1
ATOM 588 O O . ALA A 1 75 ? 0.091 -7.365 12.466 1.00 89.00 75 ALA A O 1
ATOM 589 N N . LYS A 1 76 ? 2.048 -8.403 12.082 1.00 89.88 76 LYS A N 1
ATOM 590 C CA . LYS A 1 76 ? 2.563 -8.245 13.456 1.00 89.88 76 LYS A CA 1
ATOM 591 C C . LYS A 1 76 ? 2.700 -6.781 13.865 1.00 89.88 76 LYS A C 1
ATOM 593 O O . LYS A 1 76 ? 2.345 -6.425 14.983 1.00 89.88 76 LYS A O 1
ATOM 598 N N . LEU A 1 77 ? 3.197 -5.931 12.967 1.00 92.44 77 LEU A N 1
ATOM 599 C CA . LEU A 1 77 ? 3.326 -4.498 13.215 1.00 92.44 77 LEU A CA 1
ATOM 600 C C . LEU A 1 77 ? 1.954 -3.858 13.455 1.00 92.44 77 LEU A C 1
ATOM 602 O O . LEU A 1 77 ? 1.788 -3.121 14.423 1.00 92.44 77 LEU A O 1
ATOM 606 N N . CYS A 1 78 ? 0.955 -4.187 12.632 1.00 92.12 78 CYS A N 1
ATOM 607 C CA . CYS A 1 78 ? -0.422 -3.752 12.850 1.00 92.12 78 CYS A CA 1
ATOM 608 C C . CYS A 1 78 ? -0.951 -4.216 14.215 1.00 92.12 78 CYS A C 1
ATOM 610 O O . CYS A 1 78 ? -1.501 -3.401 14.948 1.00 92.12 78 CYS A O 1
ATOM 612 N N . ALA A 1 79 ? -0.724 -5.475 14.604 1.00 89.75 79 ALA A N 1
ATOM 613 C CA . ALA A 1 79 ? -1.136 -5.986 15.913 1.00 89.75 79 ALA A CA 1
ATOM 614 C C . ALA A 1 79 ? -0.453 -5.245 17.083 1.00 89.75 79 ALA A C 1
ATOM 616 O O . ALA A 1 79 ? -1.131 -4.807 18.013 1.00 89.75 79 ALA A O 1
ATOM 617 N N . LEU A 1 80 ? 0.868 -5.029 17.012 1.00 90.88 80 LEU A N 1
ATOM 618 C CA . LEU A 1 80 ? 1.638 -4.272 18.010 1.00 90.88 80 LEU A CA 1
ATOM 619 C C . LEU A 1 80 ? 1.126 -2.837 18.178 1.00 90.88 80 LEU A C 1
ATOM 621 O O . LEU A 1 80 ? 1.061 -2.327 19.296 1.00 90.88 80 LEU A O 1
ATOM 625 N N . LEU A 1 81 ? 0.729 -2.210 17.071 1.00 91.88 81 LEU A N 1
ATOM 626 C CA . LEU A 1 81 ? 0.193 -0.851 17.035 1.00 91.88 81 LEU A CA 1
ATOM 627 C C . LEU A 1 81 ? -1.323 -0.784 17.261 1.00 91.88 81 LEU A C 1
ATOM 629 O O . LEU A 1 81 ? -1.883 0.310 17.256 1.00 91.88 81 LEU A O 1
ATOM 633 N N . ARG A 1 82 ? -1.990 -1.930 17.464 1.00 89.94 82 ARG A N 1
ATOM 634 C CA . ARG A 1 82 ? -3.455 -2.051 17.586 1.00 89.94 82 ARG A CA 1
ATOM 635 C C . ARG A 1 82 ? -4.213 -1.451 16.395 1.00 89.94 82 ARG A C 1
ATOM 637 O O . ARG A 1 82 ? -5.278 -0.862 16.548 1.00 89.94 82 ARG A O 1
ATOM 644 N N . ILE A 1 83 ? -3.653 -1.616 15.202 1.00 91.25 83 ILE A N 1
ATOM 645 C CA . ILE A 1 83 ? -4.270 -1.246 13.932 1.00 91.25 83 ILE A CA 1
ATOM 646 C C . ILE A 1 83 ? -5.043 -2.457 13.412 1.00 91.25 83 ILE A C 1
ATOM 648 O O . ILE A 1 83 ? -4.454 -3.473 13.043 1.00 91.25 83 ILE A O 1
ATOM 652 N N . SER A 1 84 ? -6.364 -2.331 13.360 1.00 91.75 84 SER A N 1
ATOM 653 C CA . SER A 1 84 ? -7.264 -3.369 12.840 1.00 91.75 84 SER A CA 1
ATOM 654 C C . SER A 1 84 ? -8.471 -2.777 12.115 1.00 91.75 84 SER A C 1
ATOM 656 O O . SER A 1 84 ? -9.522 -3.400 12.030 1.00 91.75 84 SER A O 1
ATOM 658 N N . THR A 1 85 ? -8.352 -1.550 11.608 1.00 92.19 85 THR A N 1
ATOM 659 C CA . THR A 1 85 ? -9.449 -0.881 10.905 1.00 92.19 85 THR A CA 1
ATOM 660 C C . THR A 1 85 ? -8.982 -0.340 9.567 1.00 92.19 85 THR A C 1
ATOM 662 O O . THR A 1 85 ? -7.964 0.356 9.501 1.00 92.19 85 THR A O 1
ATOM 665 N N . ALA A 1 86 ? -9.737 -0.647 8.514 1.00 93.38 86 ALA A N 1
ATOM 666 C CA . ALA A 1 86 ? -9.435 -0.259 7.141 1.00 93.38 86 ALA A CA 1
ATOM 667 C C . ALA A 1 86 ? -10.664 0.343 6.447 1.00 93.38 86 ALA A C 1
ATOM 669 O O . ALA A 1 86 ? -11.801 -0.036 6.721 1.00 93.38 86 ALA A O 1
ATOM 670 N N . SER A 1 87 ? -10.437 1.272 5.519 1.00 93.31 87 SER A N 1
ATOM 671 C CA . SER A 1 87 ? -11.464 1.688 4.560 1.00 93.31 87 SER A CA 1
ATOM 672 C C . SER A 1 87 ? -11.459 0.781 3.335 1.00 93.31 87 SER A C 1
ATOM 674 O O . SER A 1 87 ? -10.490 0.068 3.060 1.00 93.31 87 SER A O 1
ATOM 676 N N . LEU A 1 88 ? -12.535 0.850 2.556 1.00 92.31 88 LEU A N 1
ATOM 677 C CA . LEU A 1 88 ? -12.563 0.274 1.220 1.00 92.31 88 LEU A CA 1
ATOM 678 C C . LEU A 1 88 ? -11.940 1.220 0.191 1.00 92.31 88 LEU A C 1
ATOM 680 O O . LEU A 1 88 ? -12.119 2.442 0.231 1.00 92.31 88 LEU A O 1
ATOM 684 N N . ALA A 1 89 ? -11.225 0.629 -0.767 1.00 89.44 89 ALA A N 1
ATOM 685 C CA . ALA A 1 89 ? -10.691 1.354 -1.910 1.00 89.44 89 ALA A CA 1
ATOM 686 C C . ALA A 1 89 ? -11.818 2.112 -2.633 1.00 89.44 89 ALA A C 1
ATOM 688 O O . ALA A 1 89 ? -12.902 1.573 -2.843 1.00 89.44 89 ALA A O 1
ATOM 689 N N . ASN A 1 90 ? -11.543 3.354 -3.036 1.00 88.75 90 ASN A N 1
ATOM 690 C CA . ASN A 1 90 ? -12.497 4.262 -3.690 1.00 88.75 90 ASN A CA 1
ATOM 691 C C . ASN A 1 90 ? -13.688 4.726 -2.826 1.00 88.75 90 ASN A C 1
ATOM 693 O O . ASN A 1 90 ? -14.624 5.323 -3.365 1.00 88.75 90 ASN A O 1
ATOM 697 N N . GLU A 1 91 ? -13.665 4.500 -1.509 1.00 91.94 91 GLU A N 1
ATOM 698 C CA . GLU A 1 91 ? -14.694 5.018 -0.589 1.00 91.94 91 GLU A CA 1
ATOM 699 C C . GLU A 1 91 ? -14.134 5.948 0.492 1.00 91.94 91 GLU A C 1
ATOM 701 O O . GLU A 1 91 ? -14.890 6.648 1.161 1.00 91.94 91 GLU A O 1
ATOM 706 N N . GLY A 1 92 ? -12.817 5.979 0.674 1.00 90.62 92 GLY A N 1
ATOM 707 C CA . GLY A 1 92 ? -12.149 6.918 1.565 1.00 90.62 92 GLY A CA 1
ATOM 708 C C . GLY A 1 92 ? -10.840 6.371 2.115 1.00 90.62 92 GLY A C 1
ATOM 709 O O . GLY A 1 92 ? -10.372 5.301 1.716 1.00 90.62 92 GLY A O 1
ATOM 710 N N . PHE A 1 93 ? -10.279 7.085 3.084 1.00 91.69 93 PHE A N 1
ATOM 711 C CA . PHE A 1 93 ? -9.074 6.696 3.811 1.00 91.69 93 PHE A CA 1
ATOM 712 C C . PHE A 1 93 ? -9.335 6.621 5.310 1.00 91.69 93 PHE A C 1
ATOM 714 O O . PHE A 1 93 ? -9.825 7.582 5.898 1.00 91.69 93 PHE A O 1
ATOM 721 N N . VAL A 1 94 ? -8.941 5.514 5.939 1.00 92.00 94 VAL A N 1
ATOM 722 C CA . VAL A 1 94 ? -8.708 5.473 7.387 1.00 92.00 94 VAL A CA 1
ATOM 723 C C . VAL A 1 94 ? -7.268 5.905 7.665 1.00 92.00 94 VAL A C 1
ATOM 725 O O . VAL A 1 94 ? -6.326 5.341 7.111 1.00 92.00 94 VAL A O 1
ATOM 728 N N . ILE A 1 95 ? -7.097 6.893 8.537 1.00 91.62 95 ILE A N 1
ATOM 729 C CA . ILE A 1 95 ? -5.801 7.417 8.970 1.00 91.62 95 ILE A CA 1
ATOM 730 C C . ILE A 1 95 ? -5.577 7.006 10.420 1.00 91.62 95 ILE A C 1
ATOM 732 O O . ILE A 1 95 ? -6.347 7.404 11.289 1.00 91.62 95 ILE A O 1
ATOM 736 N N . HIS A 1 96 ? -4.495 6.272 10.682 1.00 91.50 96 HIS A N 1
ATOM 737 C CA . HIS A 1 96 ? -4.006 5.968 12.030 1.00 91.50 96 HIS A CA 1
ATOM 738 C C . HIS A 1 96 ? -2.817 6.879 12.344 1.00 91.50 96 HIS A C 1
ATOM 740 O O . HIS A 1 96 ? -1.766 6.784 11.710 1.00 91.50 96 HIS A O 1
ATOM 746 N N . SER A 1 97 ? -2.989 7.789 13.298 1.00 91.69 97 SER A N 1
ATOM 747 C CA . SER A 1 97 ? -1.930 8.663 13.803 1.00 91.69 97 SER A CA 1
ATOM 748 C C . SER A 1 97 ? -1.197 7.963 14.940 1.00 91.69 97 SER A C 1
ATOM 750 O O . SER A 1 97 ? -1.701 7.875 16.058 1.00 91.69 97 SER A O 1
ATOM 752 N N . ILE A 1 98 ? -0.010 7.450 14.628 1.00 92.62 98 ILE A N 1
ATOM 753 C CA . ILE A 1 98 ? 0.845 6.716 15.559 1.00 92.62 98 ILE A CA 1
ATOM 754 C C . ILE A 1 98 ? 1.979 7.629 16.017 1.00 92.62 98 ILE A C 1
ATOM 756 O O . ILE A 1 98 ? 2.606 8.302 15.198 1.00 92.62 98 ILE A O 1
ATOM 760 N N . ASP A 1 99 ? 2.236 7.643 17.322 1.00 94.12 99 ASP A N 1
ATOM 761 C CA . ASP A 1 99 ? 3.389 8.336 17.886 1.00 94.12 99 ASP A CA 1
ATOM 762 C C . ASP A 1 99 ? 4.713 7.750 17.352 1.00 94.12 99 ASP A C 1
ATOM 764 O O . ASP A 1 99 ? 4.838 6.543 17.129 1.00 94.12 99 ASP A O 1
ATOM 768 N N . GLY A 1 100 ? 5.709 8.610 17.130 1.00 95.31 100 GLY A N 1
ATOM 769 C CA . GLY A 1 100 ? 6.984 8.202 16.539 1.00 95.31 100 GLY A CA 1
ATOM 770 C C . GLY A 1 100 ? 7.767 7.215 17.407 1.00 95.31 100 GLY A C 1
ATOM 771 O O . GLY A 1 100 ? 8.336 6.260 16.874 1.00 95.31 100 GLY A O 1
ATOM 772 N N . GLU A 1 101 ? 7.770 7.400 18.728 1.00 96.88 101 GLU A N 1
ATOM 773 C CA . GLU A 1 101 ? 8.447 6.491 19.658 1.00 96.88 101 GLU A CA 1
ATOM 774 C C . GLU A 1 101 ? 7.720 5.146 19.713 1.00 96.88 101 GLU A C 1
ATOM 776 O O . GLU A 1 101 ? 8.362 4.097 19.646 1.00 96.88 101 GLU A O 1
ATOM 781 N N . ALA A 1 102 ? 6.382 5.163 19.721 1.00 94.44 102 ALA A N 1
ATOM 782 C CA . ALA A 1 102 ? 5.572 3.945 19.658 1.00 94.44 102 ALA A CA 1
ATOM 783 C C . ALA A 1 102 ? 5.812 3.142 18.364 1.00 94.44 102 ALA A C 1
ATOM 785 O O . ALA A 1 102 ? 5.904 1.913 18.397 1.00 94.44 102 ALA A O 1
ATOM 786 N N . MET A 1 103 ? 5.955 3.823 17.222 1.00 96.25 103 MET A N 1
ATOM 787 C CA . MET A 1 103 ? 6.299 3.186 15.947 1.00 96.25 103 MET A CA 1
ATOM 788 C C . MET A 1 103 ? 7.689 2.536 15.997 1.00 96.25 103 MET A C 1
ATOM 790 O O . MET A 1 103 ? 7.852 1.396 15.560 1.00 96.25 103 MET A O 1
ATOM 794 N N . LEU A 1 10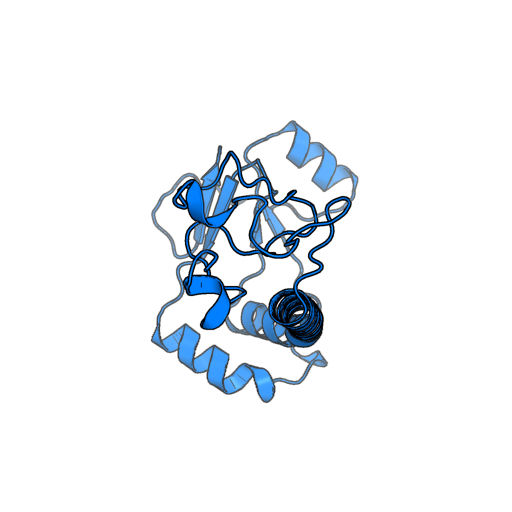4 ? 8.691 3.241 16.530 1.00 97.06 104 LEU A N 1
ATOM 795 C CA . LEU A 1 104 ? 10.054 2.718 16.646 1.00 97.06 104 LEU A CA 1
ATOM 796 C C . LEU A 1 104 ? 10.133 1.516 17.597 1.00 97.06 104 LEU A C 1
ATOM 798 O O . LEU A 1 104 ? 10.782 0.525 17.254 1.00 97.06 104 LEU A O 1
ATOM 802 N N . ASP A 1 105 ? 9.436 1.561 18.738 1.00 95.56 105 ASP A N 1
ATOM 803 C CA . ASP A 1 105 ? 9.327 0.417 19.654 1.00 95.56 105 ASP A CA 1
ATOM 804 C C . ASP A 1 105 ? 8.728 -0.800 18.939 1.00 95.56 105 ASP A C 1
ATOM 806 O O . ASP A 1 105 ? 9.328 -1.879 18.933 1.00 95.56 105 ASP A O 1
ATOM 810 N N . ALA A 1 106 ? 7.594 -0.620 18.255 1.00 94.88 106 ALA A N 1
ATOM 811 C CA . ALA A 1 106 ? 6.924 -1.702 17.545 1.00 94.88 106 ALA A CA 1
ATOM 812 C C . ALA A 1 106 ? 7.805 -2.312 16.439 1.00 94.88 106 ALA A C 1
ATOM 814 O O . ALA A 1 106 ? 7.884 -3.536 16.317 1.00 94.88 106 ALA A O 1
ATOM 815 N N . LEU A 1 107 ? 8.528 -1.484 15.676 1.00 95.25 107 LEU A N 1
ATOM 816 C CA . LEU A 1 107 ? 9.479 -1.951 14.662 1.00 95.25 107 LEU A CA 1
ATOM 817 C C . LEU A 1 107 ? 10.634 -2.754 15.271 1.00 95.25 107 LEU A C 1
ATOM 819 O O . LEU A 1 107 ? 11.032 -3.763 14.696 1.00 95.25 107 LEU A O 1
ATOM 823 N N . SER A 1 108 ? 11.143 -2.361 16.442 1.00 94.69 108 SER A N 1
ATOM 824 C CA . SER A 1 108 ? 12.221 -3.098 17.121 1.00 94.69 108 SER A CA 1
ATOM 825 C C . SER A 1 108 ? 11.793 -4.491 17.609 1.00 94.69 108 SER A C 1
ATOM 827 O O . SER A 1 108 ? 12.627 -5.377 17.794 1.00 94.69 108 SER A O 1
ATOM 829 N N . ARG A 1 109 ? 10.482 -4.699 17.788 1.00 91.94 109 ARG A N 1
ATOM 830 C CA . ARG A 1 109 ? 9.883 -5.927 18.330 1.00 91.94 109 ARG A CA 1
ATOM 831 C C . ARG A 1 109 ? 9.270 -6.834 17.263 1.00 91.94 109 ARG A C 1
ATOM 833 O O . ARG A 1 109 ? 8.959 -7.986 17.552 1.00 91.94 109 ARG A O 1
ATOM 840 N N . VAL A 1 110 ? 9.093 -6.358 16.030 1.00 91.19 110 VAL A N 1
ATOM 841 C CA . VAL A 1 110 ? 8.344 -7.085 14.986 1.00 91.19 110 VAL A CA 1
ATOM 842 C C . VAL A 1 110 ? 8.929 -8.470 14.669 1.00 91.19 110 VAL A C 1
ATOM 844 O O . VAL A 1 110 ? 8.184 -9.416 14.401 1.00 91.19 110 VAL A O 1
ATOM 847 N N . ASP A 1 111 ? 10.254 -8.607 14.752 1.00 88.62 111 ASP A N 1
ATOM 848 C CA . ASP A 1 111 ? 10.959 -9.864 14.491 1.00 88.62 111 ASP A CA 1
ATOM 849 C C . ASP A 1 111 ? 11.000 -10.796 15.717 1.00 88.62 111 ASP A C 1
ATOM 851 O O . ASP A 1 111 ? 11.233 -11.993 15.559 1.00 88.62 111 ASP A O 1
ATOM 855 N N . THR A 1 112 ? 10.747 -10.282 16.928 1.00 84.44 112 THR A N 1
ATOM 856 C CA . THR A 1 112 ? 10.812 -11.058 18.182 1.00 84.44 112 THR A CA 1
ATOM 857 C C . THR A 1 112 ? 9.452 -11.577 18.649 1.00 84.44 112 THR A C 1
ATOM 859 O O . THR A 1 112 ? 9.399 -12.546 19.402 1.00 84.44 112 THR A O 1
ATOM 862 N N . VAL A 1 113 ? 8.351 -10.983 18.181 1.00 75.62 113 VAL A N 1
ATOM 863 C CA . VAL A 1 113 ? 6.987 -11.449 18.476 1.00 75.62 113 VAL A CA 1
ATOM 864 C C . VAL A 1 113 ? 6.688 -12.740 17.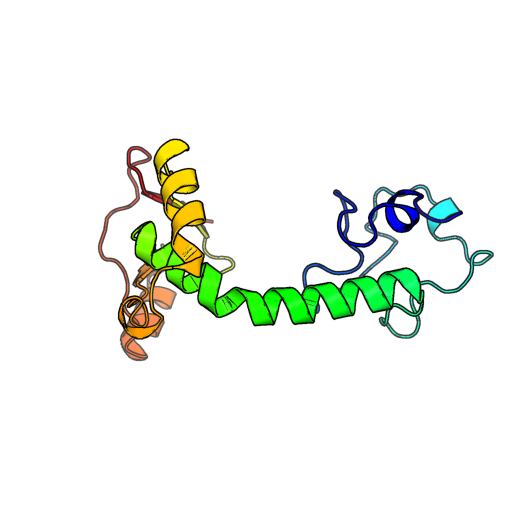710 1.00 75.62 113 VAL A C 1
ATOM 866 O O . VAL A 1 113 ? 6.840 -12.803 16.482 1.00 75.62 113 VAL A O 1
ATOM 869 N N . LEU A 1 114 ? 6.243 -13.779 18.422 1.00 66.81 114 LEU A N 1
ATOM 870 C CA . LEU A 1 114 ? 5.844 -15.050 17.819 1.00 66.81 114 LEU A CA 1
ATOM 871 C C . LEU A 1 114 ? 4.551 -14.878 17.012 1.00 66.81 114 LEU A C 1
ATOM 873 O O . LEU A 1 114 ? 3.680 -14.084 17.350 1.00 66.81 114 LEU A O 1
ATOM 877 N N . ALA A 1 115 ? 4.436 -15.610 15.901 1.00 58.56 115 ALA A N 1
ATOM 878 C CA . ALA A 1 115 ? 3.295 -15.492 14.988 1.00 58.56 115 ALA A CA 1
ATOM 879 C C . ALA A 1 115 ? 1.953 -15.886 15.634 1.00 58.56 115 ALA A C 1
ATOM 881 O O . ALA A 1 115 ? 0.916 -15.417 15.188 1.00 58.56 115 ALA A O 1
ATOM 882 N N . GLU A 1 116 ? 1.980 -16.704 16.687 1.00 55.78 116 GLU A N 1
ATOM 883 C CA . GLU A 1 116 ? 0.792 -17.152 17.424 1.00 55.78 116 GLU A CA 1
ATOM 884 C C . GLU A 1 116 ? 0.197 -16.052 18.321 1.00 55.78 116 GLU A C 1
ATOM 886 O O . GLU A 1 116 ? -1.009 -16.046 18.551 1.00 55.78 116 GLU A O 1
ATOM 891 N N . ASP A 1 117 ? 1.006 -15.072 18.747 1.00 52.12 117 ASP A N 1
ATOM 892 C CA . ASP A 1 117 ? 0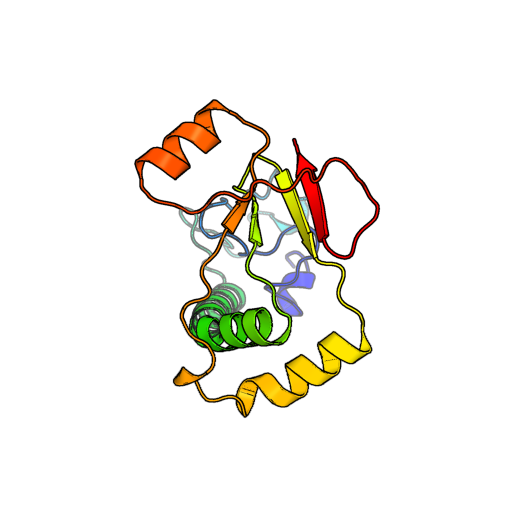.540 -13.900 19.510 1.00 52.12 117 ASP A CA 1
ATOM 893 C C . ASP A 1 117 ? -0.109 -12.841 18.605 1.00 52.12 117 ASP A C 1
ATOM 895 O O . ASP A 1 117 ? -0.920 -12.026 19.048 1.00 52.12 117 ASP A O 1
ATOM 899 N N . ALA A 1 118 ? 0.235 -12.857 17.315 1.00 52.66 118 ALA A N 1
ATOM 900 C CA . ALA A 1 118 ? -0.386 -12.043 16.282 1.00 52.66 118 ALA A CA 1
ATOM 901 C C . ALA A 1 118 ? -1.496 -12.857 15.608 1.00 52.66 118 ALA A C 1
ATOM 903 O O . ALA A 1 118 ? -1.391 -13.214 14.433 1.00 52.66 118 ALA A O 1
ATOM 904 N N . GLY A 1 119 ? -2.546 -13.183 16.370 1.00 53.66 119 GLY A N 1
ATOM 905 C CA . GLY A 1 119 ? -3.767 -13.771 15.817 1.00 53.66 119 GLY A CA 1
ATOM 906 C C . GLY A 1 119 ? -4.234 -12.989 14.586 1.00 53.66 119 GLY A C 1
ATOM 907 O O . GLY A 1 119 ? -3.924 -11.804 14.456 1.00 53.66 119 GLY A O 1
ATOM 908 N N . ALA A 1 120 ? -4.946 -13.648 13.665 1.00 57.28 120 ALA A N 1
ATOM 909 C CA . ALA A 1 120 ? -5.567 -12.962 12.536 1.00 57.28 120 ALA A CA 1
ATOM 910 C C . ALA A 1 120 ? -6.353 -11.768 13.088 1.00 57.28 120 ALA A C 1
ATOM 912 O O . ALA A 1 120 ? -7.353 -11.964 13.773 1.00 57.28 120 ALA A O 1
ATOM 913 N N . SER A 1 121 ? -5.836 -10.550 12.895 1.00 62.38 121 SER A N 1
ATOM 914 C CA . SER A 1 121 ? -6.481 -9.366 13.442 1.00 62.38 121 SER A CA 1
ATOM 915 C C . SER A 1 121 ? -7.881 -9.325 12.860 1.00 62.38 121 SER A C 1
ATOM 917 O O . SER A 1 121 ? -8.028 -9.313 11.637 1.00 62.38 121 SER A O 1
ATOM 919 N N . ASP A 1 122 ? -8.898 -9.337 13.714 1.00 83.31 122 ASP A N 1
ATOM 920 C CA . ASP A 1 122 ? -10.264 -9.134 13.264 1.00 83.31 122 ASP A CA 1
ATOM 921 C C . ASP A 1 122 ? -10.359 -7.711 12.707 1.00 83.31 122 ASP A C 1
ATOM 923 O O . ASP A 1 122 ? -10.424 -6.735 13.458 1.00 83.31 122 ASP A O 1
ATOM 927 N N . TRP A 1 123 ? -10.283 -7.595 11.383 1.00 90.62 123 TRP A N 1
ATOM 928 C CA . TRP A 1 123 ? -10.345 -6.311 10.707 1.00 90.62 123 TRP A CA 1
ATOM 929 C C . TRP A 1 123 ? -11.785 -5.807 10.669 1.00 90.62 123 TRP A C 1
ATOM 931 O O . TRP A 1 123 ? -12.684 -6.505 10.200 1.00 90.62 123 TRP A O 1
ATOM 941 N N . ASP A 1 124 ? -11.975 -4.567 11.108 1.00 93.19 124 ASP A N 1
ATOM 942 C CA . ASP A 1 124 ? -13.216 -3.823 10.934 1.00 93.19 124 ASP A CA 1
ATOM 943 C C . ASP A 1 124 ? -13.113 -2.941 9.682 1.00 93.19 124 ASP A C 1
ATOM 945 O O . ASP A 1 124 ? -12.128 -2.222 9.478 1.00 93.19 124 ASP A O 1
ATOM 949 N N . PHE A 1 125 ? -14.147 -2.959 8.846 1.00 93.62 125 PHE A N 1
ATOM 950 C CA . PHE A 1 125 ? -14.262 -2.045 7.714 1.00 93.62 125 PHE A CA 1
ATOM 951 C C . PHE A 1 125 ? -14.963 -0.746 8.107 1.00 93.62 125 PHE A C 1
ATOM 953 O O . PHE A 1 125 ? -15.882 -0.739 8.924 1.00 93.62 125 PHE A O 1
ATOM 960 N N . VAL A 1 126 ? -14.569 0.357 7.476 1.00 92.88 126 VAL A N 1
ATOM 961 C CA . VAL A 1 126 ? -15.246 1.656 7.578 1.00 92.88 126 VAL A CA 1
ATOM 962 C C . VAL A 1 126 ? -15.687 2.103 6.193 1.00 92.88 126 VAL A C 1
ATOM 964 O O . VAL A 1 126 ? -14.902 2.089 5.243 1.00 92.88 126 VAL A O 1
ATOM 967 N N . THR A 1 127 ? -16.948 2.515 6.087 1.00 91.50 127 THR A N 1
ATOM 968 C CA . THR A 1 127 ? -17.532 3.076 4.867 1.00 91.50 127 THR A CA 1
ATOM 969 C C . THR A 1 127 ? -18.601 4.109 5.218 1.00 91.50 127 THR A C 1
ATOM 971 O O . THR A 1 127 ? -19.377 3.917 6.154 1.00 91.50 127 THR A O 1
ATOM 974 N N . SER A 1 128 ? -18.664 5.201 4.454 1.00 89.38 128 SER A N 1
ATOM 975 C CA . SER A 1 128 ? -19.764 6.176 4.501 1.00 89.38 128 SER A CA 1
ATOM 976 C C . SER A 1 128 ? -20.994 5.733 3.696 1.00 89.38 128 SER A C 1
ATOM 978 O O . SER A 1 128 ? -22.041 6.381 3.755 1.00 89.38 128 SER A O 1
ATOM 980 N N . ARG A 1 129 ? -20.897 4.645 2.919 1.00 91.81 129 ARG A N 1
ATOM 981 C CA . ARG A 1 129 ? -21.943 4.211 1.987 1.00 91.81 129 ARG A CA 1
ATOM 982 C C . ARG A 1 129 ? -22.819 3.132 2.607 1.00 91.81 129 ARG A C 1
ATOM 984 O O . ARG A 1 129 ? -22.390 2.001 2.817 1.00 91.81 129 ARG A O 1
ATOM 991 N N . ALA A 1 130 ? -24.095 3.458 2.809 1.00 92.25 130 ALA A N 1
ATOM 992 C CA . ALA A 1 130 ? -25.072 2.531 3.383 1.00 92.25 130 ALA A CA 1
ATOM 993 C C . ALA A 1 130 ? -25.217 1.227 2.576 1.00 92.25 130 ALA A C 1
ATOM 995 O O . ALA A 1 130 ? -25.310 0.155 3.168 1.00 92.25 130 ALA A O 1
ATOM 996 N N . ALA A 1 131 ? -25.184 1.306 1.240 1.00 94.62 131 ALA A N 1
ATOM 997 C CA . ALA A 1 131 ? -25.252 0.129 0.372 1.00 94.62 131 ALA A CA 1
ATOM 998 C C . ALA A 1 131 ? -24.050 -0.806 0.587 1.00 94.62 131 ALA A C 1
ATOM 1000 O O . ALA A 1 131 ? -24.237 -1.993 0.840 1.00 94.62 131 ALA A O 1
ATOM 1001 N N . THR A 1 132 ? -22.829 -0.258 0.579 1.00 94.94 132 THR A N 1
ATOM 1002 C CA . THR A 1 132 ? -21.604 -1.030 0.819 1.00 94.94 132 THR A CA 1
ATOM 1003 C C . THR A 1 132 ? -21.588 -1.634 2.222 1.00 94.94 132 THR A C 1
ATOM 1005 O O . THR A 1 132 ? -21.262 -2.809 2.382 1.00 94.94 132 THR A O 1
ATOM 1008 N N . ARG A 1 133 ? -22.018 -0.874 3.240 1.00 94.25 133 ARG A N 1
ATOM 1009 C CA . ARG A 1 133 ? -22.192 -1.386 4.609 1.00 94.25 133 ARG A CA 1
ATOM 1010 C C . ARG A 1 133 ? -23.149 -2.577 4.653 1.00 94.25 133 ARG A C 1
ATOM 1012 O O .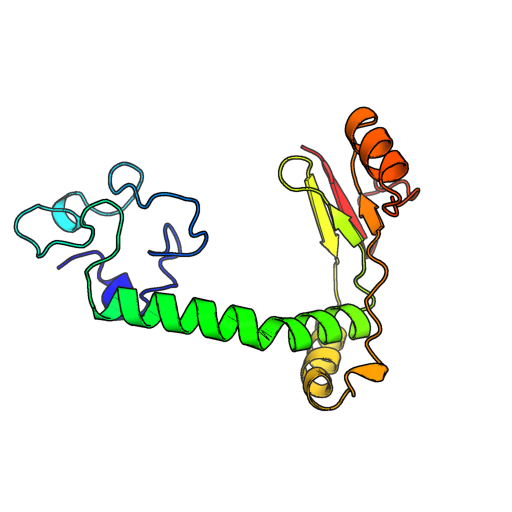 ARG A 1 133 ? -22.838 -3.562 5.314 1.00 94.25 133 ARG A O 1
ATOM 1019 N N . GLY A 1 134 ? -24.286 -2.492 3.961 1.00 94.88 134 GLY A N 1
ATOM 1020 C CA . GLY A 1 134 ? -25.253 -3.586 3.857 1.00 94.88 134 GLY A CA 1
ATOM 1021 C C . GLY A 1 134 ? -24.612 -4.858 3.309 1.00 94.88 134 GLY A C 1
ATOM 1022 O O . GLY A 1 134 ? -24.646 -5.892 3.968 1.00 94.88 134 GLY A O 1
ATOM 1023 N N . THR A 1 135 ? -23.928 -4.754 2.167 1.00 96.44 135 THR A N 1
ATOM 1024 C CA . THR A 1 135 ? -23.233 -5.888 1.540 1.00 96.44 135 THR A CA 1
ATOM 1025 C C . THR A 1 135 ? -22.156 -6.490 2.441 1.00 96.44 135 THR A C 1
ATOM 1027 O O . THR A 1 135 ? -22.069 -7.710 2.547 1.00 96.44 135 THR A O 1
ATOM 1030 N N . LEU A 1 136 ? -21.347 -5.663 3.114 1.00 94.62 136 LEU A N 1
ATOM 1031 C CA . LEU A 1 136 ? -20.322 -6.144 4.048 1.00 94.62 136 LEU A CA 1
ATOM 1032 C C . LEU A 1 136 ? -20.935 -6.957 5.196 1.00 94.62 136 LEU A C 1
ATOM 1034 O O . LEU A 1 136 ? -20.434 -8.030 5.523 1.00 94.62 136 LEU A O 1
ATOM 1038 N N . LEU A 1 137 ? -22.038 -6.481 5.776 1.00 95.12 137 LEU A N 1
ATOM 1039 C CA . LEU A 1 137 ? -22.731 -7.201 6.843 1.00 95.12 137 LEU A CA 1
ATOM 1040 C C . LEU A 1 137 ? -23.372 -8.502 6.346 1.00 95.12 137 LEU A C 1
ATOM 1042 O O . LEU A 1 137 ? -23.309 -9.511 7.042 1.00 95.12 137 LEU A O 1
ATOM 1046 N N . GLU A 1 138 ? -23.945 -8.506 5.140 1.00 97.06 138 GLU A N 1
ATOM 1047 C CA . GLU A 1 138 ? -24.530 -9.707 4.524 1.00 97.06 138 GLU A CA 1
ATOM 1048 C C . GLU A 1 138 ? -23.499 -10.825 4.316 1.00 97.06 138 GLU A C 1
ATOM 1050 O O . GLU A 1 138 ? -23.822 -11.996 4.509 1.00 97.06 138 GLU A O 1
ATOM 1055 N N . ILE A 1 139 ? -22.251 -10.481 3.975 1.00 95.56 139 ILE A N 1
ATOM 1056 C CA . ILE A 1 139 ? -21.157 -11.457 3.826 1.00 95.56 139 ILE A CA 1
ATOM 1057 C C . ILE A 1 139 ? -20.452 -11.792 5.152 1.00 95.56 139 ILE A C 1
ATOM 1059 O O . ILE A 1 139 ? -19.446 -12.501 5.149 1.00 95.56 139 ILE A O 1
ATOM 1063 N N . GLY A 1 140 ? -20.958 -11.287 6.283 1.00 93.31 140 GLY A N 1
ATOM 1064 C CA . GLY A 1 140 ? -20.412 -11.545 7.617 1.00 93.31 140 GLY A CA 1
ATOM 1065 C C . GLY A 1 140 ? -19.130 -10.777 7.945 1.00 93.31 140 GLY A C 1
ATOM 1066 O O . GLY A 1 140 ? -18.441 -11.128 8.902 1.00 93.31 140 GLY A O 1
ATOM 1067 N N . ALA A 1 141 ? -18.788 -9.742 7.172 1.00 93.50 141 ALA A N 1
ATOM 1068 C CA . ALA A 1 141 ? -17.671 -8.870 7.501 1.00 93.50 141 ALA A CA 1
ATOM 1069 C C . ALA A 1 141 ? -18.026 -7.965 8.688 1.00 93.50 141 ALA A C 1
ATOM 1071 O O . ALA A 1 141 ? -19.174 -7.547 8.867 1.00 93.50 141 ALA A O 1
ATOM 1072 N N . ARG A 1 142 ? -17.018 -7.622 9.490 1.00 93.19 142 ARG A N 1
ATOM 1073 C CA . ARG A 1 142 ? -17.183 -6.669 10.585 1.00 93.19 142 ARG A CA 1
ATOM 1074 C C . ARG A 1 142 ? -17.113 -5.248 10.035 1.00 93.19 142 ARG A C 1
ATOM 1076 O O . ARG A 1 142 ? -16.216 -4.915 9.260 1.00 93.19 142 ARG A O 1
ATOM 1083 N N . VAL A 1 143 ? -18.063 -4.409 10.429 1.00 92.75 143 VAL A N 1
ATOM 1084 C CA . VAL A 1 143 ? -18.101 -2.992 10.058 1.00 92.75 143 VAL A CA 1
ATOM 1085 C C . VAL A 1 143 ? -18.067 -2.177 11.338 1.00 92.75 143 VAL A C 1
ATOM 1087 O O . VAL A 1 143 ? -18.818 -2.462 12.266 1.00 92.75 143 VAL A O 1
ATOM 1090 N N . SER A 1 144 ? -17.190 -1.180 11.402 1.00 88.12 144 SER A N 1
ATOM 1091 C CA . SER A 1 144 ? -17.097 -0.312 12.568 1.00 88.12 144 SER A CA 1
ATOM 1092 C C . SER A 1 144 ? -18.335 0.579 12.676 1.00 88.12 144 SER A C 1
ATOM 1094 O O . SER A 1 144 ? -18.733 1.221 11.704 1.00 88.12 144 SER A O 1
ATOM 1096 N N . ASP A 1 145 ? -18.907 0.646 13.877 1.00 74.75 145 ASP A N 1
ATOM 1097 C CA . ASP A 1 145 ? -20.040 1.519 14.211 1.00 74.75 145 ASP A CA 1
ATOM 1098 C C . ASP A 1 145 ? -19.601 2.885 14.768 1.00 74.75 145 ASP A C 1
ATOM 1100 O O . ASP A 1 145 ? -20.430 3.684 15.202 1.00 74.75 145 ASP A O 1
ATOM 1104 N N . LEU A 1 146 ? -18.293 3.157 14.803 1.00 68.00 146 LEU A N 1
ATOM 1105 C CA . LEU A 1 146 ? -17.760 4.407 15.334 1.00 68.00 146 LEU A CA 1
ATOM 1106 C C . LEU A 1 146 ? -18.107 5.586 14.411 1.00 68.00 146 LEU A C 1
ATOM 1108 O O . LEU A 1 146 ? -17.950 5.528 13.192 1.00 68.00 146 LEU A O 1
ATOM 1112 N N . ASP A 1 147 ? -18.544 6.687 15.017 1.00 65.25 147 ASP A N 1
ATOM 1113 C CA . ASP A 1 147 ? -18.801 7.938 14.311 1.00 65.25 147 ASP A CA 1
ATOM 1114 C C . ASP A 1 147 ? -17.473 8.682 14.086 1.00 65.25 147 ASP A C 1
ATOM 1116 O O . ASP A 1 147 ? -16.953 9.382 14.957 1.00 65.25 147 ASP A O 1
ATOM 1120 N N . PHE A 1 148 ? -16.874 8.474 12.914 1.00 65.06 148 PHE A N 1
ATOM 1121 C CA . PHE A 1 148 ? -15.565 9.032 12.554 1.00 65.06 148 PHE A CA 1
ATOM 1122 C C . PHE A 1 148 ? -15.626 10.466 12.007 1.00 65.06 148 PHE A C 1
ATOM 1124 O O . PHE A 1 148 ? -14.637 10.965 11.472 1.00 65.06 148 PHE A O 1
ATOM 1131 N N . THR A 1 149 ? -16.768 11.145 12.137 1.00 55.38 149 THR A N 1
ATOM 1132 C CA . THR A 1 149 ? -16.957 12.534 11.685 1.00 55.38 149 THR A CA 1
ATOM 1133 C C . THR A 1 149 ? -16.157 13.559 12.504 1.00 55.38 149 THR A C 1
ATOM 1135 O O . THR A 1 149 ? -16.007 14.711 12.090 1.00 55.38 149 THR A O 1
ATOM 1138 N N . SER A 1 150 ? -15.586 13.155 13.644 1.00 56.53 150 SER A N 1
ATOM 1139 C CA . SER A 1 150 ? -14.665 13.977 14.432 1.00 56.53 150 SER A CA 1
ATOM 1140 C C . SER A 1 150 ? -13.222 13.855 13.922 1.00 56.53 150 SER A C 1
ATOM 1142 O O . SER A 1 150 ? -12.551 12.853 14.154 1.00 56.53 150 SER A O 1
ATOM 1144 N N . ASN A 1 151 ? -12.679 14.937 13.352 1.00 59.41 151 ASN A N 1
ATOM 1145 C CA . ASN A 1 151 ? -11.251 15.082 12.995 1.00 59.41 151 ASN A CA 1
ATOM 1146 C C . ASN A 1 151 ? -10.295 15.142 14.211 1.00 59.41 151 ASN A C 1
ATOM 1148 O O . ASN A 1 151 ? -9.159 15.608 14.104 1.00 59.41 151 ASN A O 1
ATOM 1152 N N . LYS A 1 152 ? -10.745 14.734 15.400 1.00 56.78 152 LYS A N 1
ATOM 1153 C CA . LYS A 1 152 ? -9.952 14.734 16.632 1.00 56.78 152 LYS A CA 1
ATOM 1154 C C . LYS A 1 152 ? -9.929 13.326 17.207 1.00 56.78 152 LYS A C 1
ATOM 1156 O O . LYS A 1 152 ? -10.887 12.897 17.841 1.00 56.78 152 LYS A O 1
ATOM 1161 N N . GLY A 1 153 ? -8.817 12.634 16.988 1.00 68.94 153 GLY A N 1
ATOM 1162 C CA . GLY A 1 153 ? -8.566 11.299 17.515 1.00 68.94 153 GLY A CA 1
ATOM 1163 C C . GLY A 1 153 ? -7.322 10.662 16.889 1.00 68.94 153 GLY A C 1
ATOM 1164 O O . GLY A 1 153 ? -6.861 11.132 15.844 1.00 68.94 153 GLY A O 1
ATOM 1165 N N . PRO A 1 154 ? -6.778 9.599 17.508 1.00 81.06 154 PRO A N 1
ATOM 1166 C CA . PRO A 1 154 ? -5.666 8.818 16.958 1.00 81.06 154 PRO A CA 1
ATOM 1167 C C . PRO A 1 154 ? -6.058 8.044 15.688 1.00 81.06 154 PRO A C 1
ATOM 1169 O O . PRO A 1 154 ? -5.185 7.556 14.979 1.00 81.06 154 PRO A O 1
ATOM 1172 N N . MET A 1 155 ? -7.354 7.959 15.373 1.00 88.00 155 MET A N 1
ATOM 1173 C CA . MET A 1 155 ? -7.884 7.386 14.141 1.00 88.00 155 MET A CA 1
ATOM 1174 C C . MET A 1 155 ? -8.920 8.339 13.526 1.00 88.00 155 MET A C 1
ATOM 1176 O O . MET A 1 155 ? -9.746 8.893 14.250 1.00 88.00 155 MET A O 1
ATOM 1180 N N . GLN A 1 156 ? -8.877 8.530 12.205 1.00 89.94 156 GLN A N 1
ATOM 1181 C CA . GLN A 1 156 ? -9.803 9.379 11.440 1.00 89.94 156 G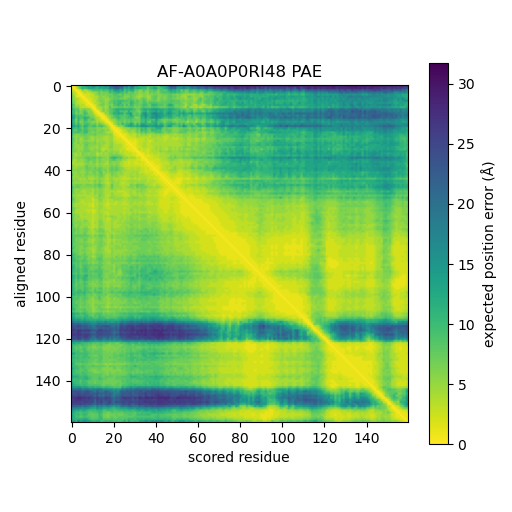LN A CA 1
ATOM 1182 C C . GLN A 1 156 ? -10.255 8.661 10.165 1.00 89.94 156 GLN A C 1
ATOM 1184 O O . GLN A 1 156 ? -9.494 7.869 9.611 1.00 89.94 156 GLN A O 1
ATOM 1189 N N . TYR A 1 157 ? -11.457 8.963 9.671 1.00 90.38 157 TYR A N 1
ATOM 1190 C CA . TYR A 1 157 ? -11.926 8.493 8.366 1.00 90.38 157 TYR A CA 1
ATOM 1191 C C . TYR A 1 157 ? -12.280 9.679 7.467 1.00 90.38 157 TYR A C 1
ATOM 1193 O O . TYR A 1 157 ? -13.126 10.502 7.805 1.00 90.38 157 TYR A O 1
ATOM 1201 N N . LEU A 1 158 ? -11.626 9.753 6.310 1.00 89.88 158 LEU A N 1
ATOM 1202 C CA . LEU A 1 158 ? -11.873 10.752 5.276 1.00 89.88 158 LEU A CA 1
ATOM 1203 C C . LEU A 1 158 ? -12.587 10.080 4.103 1.00 89.88 158 LEU A C 1
ATOM 1205 O O . LEU A 1 158 ? -11.954 9.374 3.319 1.00 89.88 158 LEU A O 1
ATOM 1209 N N . ALA A 1 159 ? -13.898 10.278 4.001 1.00 89.25 159 ALA A N 1
ATOM 1210 C CA . ALA A 1 159 ? -14.701 9.763 2.893 1.00 89.25 159 ALA A CA 1
ATOM 1211 C C . ALA A 1 159 ? -14.425 10.517 1.575 1.00 89.25 159 ALA A C 1
ATOM 1213 O O . ALA A 1 159 ? -14.002 11.676 1.599 1.00 89.25 159 ALA A O 1
ATOM 1214 N N . PHE A 1 160 ? -14.694 9.859 0.443 1.00 86.12 160 PHE A N 1
ATOM 1215 C CA . PHE A 1 160 ? -14.751 10.485 -0.888 1.00 86.12 160 PHE A CA 1
ATOM 1216 C C . PHE A 1 160 ? -16.186 10.718 -1.352 1.00 86.12 160 PHE A C 1
ATOM 1218 O O . PHE A 1 160 ? -17.054 9.874 -1.020 1.00 86.12 160 PHE A O 1
#

Radius of gyration: 20.43 Å; Cα contacts (8 Å, |Δi|>4): 166; chains: 1; bounding box: 45×32×50 Å

pLDDT: mean 81.94, std 12.27, range [47.16, 97.06]

Sequence (160 aa):
MRCGAYEVRPLVCRIYPAEVNPFIELAPAFKACPSDAWATYHPAFLVAGQVVDTVTALASEKFRVNDFREVSKRAKLCALLRISTASLANEGFVIHSIDGEAMLDALSRVDTVLAEDAGASDWDFVTSRAATRGTLLEIGARVSDLDFTSNKGPMQYLAF